Protein AF-A0A6C2CPZ3-F1 (afdb_monomer)

Radius of gyration: 16.84 Å; Cα contacts (8 Å, |Δi|>4): 171; chains: 1; bounding box: 43×29×52 Å

Structure (mmCIF, N/CA/C/O backbone):
data_AF-A0A6C2CPZ3-F1
#
_entry.id   AF-A0A6C2CPZ3-F1
#
loop_
_atom_site.group_PDB
_atom_site.id
_atom_site.type_symbol
_atom_site.label_atom_id
_atom_site.label_alt_id
_atom_site.label_comp_id
_atom_site.label_asym_id
_atom_site.label_entity_id
_atom_site.label_seq_id
_atom_site.pdbx_PDB_ins_code
_atom_site.Cartn_x
_atom_site.Cartn_y
_atom_site.Cartn_z
_atom_site.occupancy
_atom_site.B_iso_or_equiv
_atom_site.auth_seq_id
_atom_site.auth_comp_id
_atom_site.auth_asym_id
_atom_site.auth_atom_id
_atom_site.pdbx_PDB_model_num
ATOM 1 N N . MET A 1 1 ? 16.903 12.214 -34.611 1.00 39.19 1 MET A N 1
ATOM 2 C CA . MET A 1 1 ? 16.262 10.966 -34.162 1.00 39.19 1 MET A CA 1
ATOM 3 C C . MET A 1 1 ? 17.391 10.072 -33.704 1.00 39.19 1 MET A C 1
ATOM 5 O O . MET A 1 1 ? 17.907 9.323 -34.512 1.00 39.19 1 MET A O 1
ATOM 9 N N . ASP A 1 2 ? 17.801 10.234 -32.453 1.00 40.72 2 ASP A N 1
ATOM 10 C CA . ASP A 1 2 ? 18.743 9.346 -31.774 1.00 40.72 2 ASP A CA 1
ATOM 11 C C . ASP A 1 2 ? 18.066 9.008 -30.450 1.00 40.72 2 ASP A C 1
ATOM 13 O O . ASP A 1 2 ? 18.145 9.762 -29.484 1.00 40.72 2 ASP A O 1
ATOM 17 N N . HIS A 1 3 ? 17.250 7.955 -30.464 1.00 43.41 3 HIS A N 1
ATOM 18 C CA . HIS A 1 3 ? 16.806 7.342 -29.222 1.00 43.41 3 HIS A CA 1
ATOM 19 C C . HIS A 1 3 ? 17.955 6.458 -28.754 1.00 43.41 3 HIS A C 1
ATOM 21 O O . HIS A 1 3 ? 18.270 5.459 -29.400 1.00 43.41 3 HIS A O 1
ATOM 27 N N . ASP A 1 4 ? 18.603 6.879 -27.671 1.00 42.47 4 ASP A N 1
ATOM 28 C CA . ASP A 1 4 ? 19.613 6.118 -26.949 1.00 42.47 4 ASP A CA 1
ATOM 29 C C . ASP A 1 4 ? 19.085 4.713 -26.620 1.00 42.47 4 ASP A C 1
ATOM 31 O O . ASP A 1 4 ? 18.281 4.512 -25.716 1.00 42.47 4 ASP A O 1
ATOM 35 N N . ILE A 1 5 ? 19.577 3.717 -27.358 1.00 47.06 5 ILE A N 1
ATOM 36 C CA . ILE A 1 5 ? 19.415 2.275 -27.085 1.00 47.06 5 ILE A CA 1
ATOM 37 C C . ILE A 1 5 ? 20.348 1.840 -25.926 1.00 47.06 5 ILE A C 1
ATOM 39 O O . ILE A 1 5 ? 20.390 0.682 -25.514 1.00 47.06 5 ILE A O 1
ATOM 43 N N . LEU A 1 6 ? 21.097 2.779 -25.344 1.00 42.50 6 LEU A N 1
ATOM 44 C CA . LEU A 1 6 ? 22.051 2.558 -24.265 1.00 42.50 6 LEU A CA 1
ATOM 45 C C . LEU A 1 6 ? 21.431 2.870 -22.897 1.00 42.50 6 LEU A C 1
ATOM 47 O O . LEU A 1 6 ? 21.879 3.810 -22.261 1.00 42.50 6 LEU A O 1
ATOM 51 N N . THR A 1 7 ? 20.433 2.083 -22.468 1.00 51.16 7 THR A N 1
ATOM 52 C CA . THR A 1 7 ? 20.173 1.650 -21.067 1.00 51.16 7 THR A CA 1
ATOM 53 C C . THR A 1 7 ? 18.716 1.201 -20.859 1.00 51.16 7 THR A C 1
ATOM 55 O O . THR A 1 7 ? 18.047 1.720 -19.970 1.00 51.16 7 THR A O 1
ATOM 58 N N . SER A 1 8 ? 18.195 0.218 -21.607 1.00 57.56 8 SER A N 1
ATOM 59 C CA . SER A 1 8 ? 17.078 -0.551 -21.029 1.00 57.56 8 SER A CA 1
ATOM 60 C C . SER A 1 8 ? 17.681 -1.428 -19.934 1.00 57.56 8 SER A C 1
ATOM 62 O O . SER A 1 8 ? 18.527 -2.287 -20.220 1.00 57.56 8 SER A O 1
ATOM 64 N N . ASP A 1 9 ? 17.334 -1.185 -18.674 1.00 67.50 9 ASP A N 1
ATOM 65 C CA . ASP A 1 9 ? 17.802 -2.048 -17.595 1.00 67.50 9 ASP A CA 1
ATOM 66 C C . ASP A 1 9 ? 17.289 -3.474 -17.844 1.00 67.50 9 ASP A C 1
ATOM 68 O O . ASP A 1 9 ? 16.144 -3.694 -18.230 1.00 67.50 9 ASP A O 1
ATOM 72 N N . THR A 1 10 ? 18.143 -4.481 -17.645 1.00 85.81 10 THR A N 1
ATOM 73 C CA . THR A 1 10 ? 17.673 -5.868 -17.736 1.00 85.81 10 THR A CA 1
ATOM 74 C C . THR A 1 10 ? 16.611 -6.115 -16.659 1.00 85.81 10 THR A C 1
ATOM 76 O O . THR A 1 10 ? 16.712 -5.528 -15.576 1.00 85.81 10 THR A O 1
ATOM 79 N N . PRO A 1 11 ? 15.646 -7.032 -16.868 1.00 85.94 11 PRO A N 1
ATOM 80 C CA . PRO A 1 11 ? 14.636 -7.359 -15.857 1.00 85.94 11 PRO A CA 1
ATOM 81 C C . PRO A 1 11 ? 15.228 -7.640 -14.468 1.00 85.94 11 PRO A C 1
ATOM 83 O O . PRO A 1 11 ? 14.725 -7.167 -13.454 1.00 85.94 11 PRO A O 1
ATOM 86 N N . ALA A 1 12 ? 16.373 -8.329 -14.409 1.00 87.88 12 ALA A N 1
ATOM 87 C CA . ALA A 1 12 ? 17.085 -8.597 -13.160 1.00 87.88 12 ALA A CA 1
ATOM 88 C C . ALA A 1 12 ? 17.621 -7.323 -12.477 1.00 87.88 12 ALA A C 1
ATOM 90 O O . ALA A 1 12 ? 17.606 -7.218 -11.248 1.00 87.88 12 ALA A O 1
ATOM 91 N N . ARG A 1 13 ? 18.090 -6.342 -13.258 1.00 90.44 13 ARG A N 1
ATOM 92 C CA . ARG A 1 13 ? 18.571 -5.058 -12.741 1.00 90.44 13 ARG A CA 1
ATOM 93 C C . ARG A 1 13 ? 17.416 -4.169 -12.287 1.00 90.44 13 ARG A C 1
ATOM 95 O O . ARG A 1 13 ? 17.513 -3.610 -11.196 1.00 90.44 13 ARG A O 1
ATOM 102 N N . LEU A 1 14 ? 16.322 -4.105 -13.051 1.00 91.31 14 LEU A N 1
ATOM 103 C CA . LEU A 1 14 ? 15.088 -3.427 -12.634 1.00 91.31 14 LEU A CA 1
ATOM 104 C C . LEU A 1 14 ? 14.557 -4.020 -11.329 1.00 91.31 14 LEU A C 1
ATOM 106 O O . LEU A 1 14 ? 14.295 -3.284 -10.382 1.00 91.31 14 LEU A O 1
ATOM 110 N N . PHE A 1 15 ? 14.493 -5.349 -11.231 1.00 91.62 15 PHE A N 1
ATOM 111 C CA . PHE A 1 15 ? 14.056 -6.038 -10.019 1.00 91.62 15 PHE A CA 1
ATOM 112 C C . PHE A 1 15 ? 14.923 -5.674 -8.806 1.00 91.62 15 PHE A C 1
ATOM 114 O O . PHE A 1 15 ? 14.411 -5.368 -7.729 1.00 91.62 15 PHE A O 1
ATOM 121 N N . PHE A 1 16 ? 16.248 -5.642 -8.978 1.00 92.75 16 PHE A N 1
ATOM 122 C CA . PHE A 1 16 ? 17.162 -5.237 -7.912 1.00 92.75 16 PHE A CA 1
ATOM 123 C C . PHE A 1 16 ? 16.997 -3.762 -7.518 1.00 92.75 16 PHE A C 1
ATOM 125 O O . PHE A 1 16 ? 17.097 -3.433 -6.334 1.00 92.75 16 PHE A O 1
ATOM 132 N N . ARG A 1 17 ? 16.733 -2.862 -8.473 1.00 93.56 17 ARG A N 1
ATOM 133 C CA . ARG A 1 17 ? 16.437 -1.452 -8.178 1.00 93.56 17 ARG A CA 1
ATOM 134 C C . ARG A 1 17 ? 15.145 -1.322 -7.378 1.00 93.56 17 ARG A C 1
ATOM 136 O O . ARG A 1 17 ? 15.187 -0.745 -6.296 1.00 93.56 17 ARG A O 1
ATOM 143 N N . TRP A 1 18 ? 14.056 -1.940 -7.836 1.00 94.38 18 TRP A N 1
ATOM 144 C CA . TRP A 1 18 ? 12.771 -1.969 -7.128 1.00 94.38 18 TRP A CA 1
ATOM 145 C C . TRP A 1 18 ? 12.912 -2.476 -5.691 1.00 94.38 18 TRP A C 1
ATOM 147 O O . TRP A 1 18 ? 12.497 -1.800 -4.749 1.00 94.38 18 TRP A O 1
A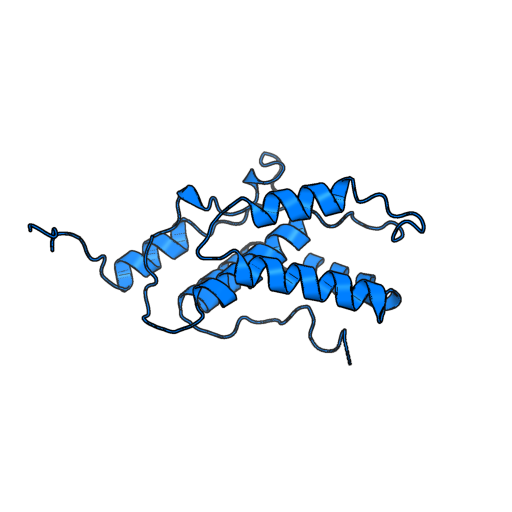TOM 157 N N . LYS A 1 19 ? 13.631 -3.587 -5.497 1.00 94.38 19 LYS A N 1
ATOM 158 C CA . LYS A 1 19 ? 13.947 -4.122 -4.164 1.00 94.38 19 LYS A CA 1
ATOM 159 C C . LYS A 1 19 ? 14.665 -3.116 -3.260 1.00 94.38 19 LYS A C 1
ATOM 161 O O . LYS A 1 19 ? 14.485 -3.130 -2.046 1.00 94.38 19 LYS A O 1
ATOM 166 N N . ASN A 1 20 ? 15.504 -2.250 -3.819 1.00 93.25 20 ASN A N 1
ATOM 167 C CA . ASN A 1 20 ? 16.245 -1.276 -3.026 1.00 93.25 20 ASN A CA 1
ATOM 168 C C . ASN A 1 20 ? 15.459 -0.012 -2.702 1.00 93.25 20 ASN A C 1
ATOM 170 O O . ASN A 1 20 ? 15.711 0.564 -1.647 1.00 93.25 20 ASN A O 1
ATOM 174 N N . VAL A 1 21 ? 14.545 0.413 -3.570 1.00 92.31 21 VAL A N 1
ATOM 175 C CA . VAL A 1 21 ? 13.800 1.670 -3.391 1.00 92.31 21 VAL A CA 1
ATOM 176 C C . VAL A 1 21 ? 12.525 1.468 -2.571 1.00 92.31 21 VAL A C 1
ATOM 178 O O . VAL A 1 21 ? 12.123 2.365 -1.836 1.00 92.31 21 VAL A O 1
ATOM 181 N N . LEU A 1 22 ? 11.940 0.264 -2.593 1.00 93.69 22 LEU A N 1
ATOM 182 C CA . LEU A 1 22 ? 10.741 -0.098 -1.826 1.00 93.69 22 LEU A CA 1
ATOM 183 C C . LEU A 1 22 ? 11.047 -0.367 -0.346 1.00 93.69 22 LEU A C 1
ATOM 185 O O . LEU A 1 22 ? 10.850 -1.470 0.161 1.00 93.69 22 LEU A O 1
ATOM 189 N N . ARG A 1 23 ? 11.552 0.640 0.371 1.00 92.06 23 ARG A N 1
ATOM 190 C CA . ARG A 1 23 ? 11.904 0.540 1.796 1.00 92.06 23 ARG A CA 1
ATOM 191 C C . ARG A 1 23 ? 10.862 1.219 2.679 1.00 92.06 23 ARG A C 1
ATOM 193 O O . ARG A 1 23 ? 10.768 2.441 2.703 1.00 92.06 23 ARG A O 1
ATOM 200 N N . PHE A 1 24 ? 10.143 0.419 3.461 1.00 92.88 24 PHE A N 1
ATOM 201 C CA . PHE A 1 24 ? 9.193 0.891 4.469 1.00 92.88 24 PHE A CA 1
ATOM 202 C C . PHE A 1 24 ? 9.883 1.017 5.830 1.00 92.88 24 PHE A C 1
ATOM 204 O O . PHE A 1 24 ? 10.602 0.118 6.263 1.00 92.88 24 PHE A O 1
ATOM 211 N N . ARG A 1 25 ? 9.678 2.149 6.503 1.00 92.31 25 ARG A N 1
ATOM 212 C CA . ARG A 1 25 ? 10.318 2.503 7.781 1.00 92.31 25 ARG A CA 1
ATOM 213 C C . ARG A 1 25 ? 9.289 2.901 8.835 1.00 92.31 25 ARG A C 1
ATOM 215 O O . ARG A 1 25 ? 9.560 3.737 9.696 1.00 92.31 25 ARG A O 1
ATOM 222 N N . ILE A 1 26 ? 8.096 2.316 8.753 1.00 89.19 26 ILE A N 1
ATOM 223 C CA . ILE A 1 26 ? 6.977 2.692 9.612 1.00 89.19 26 ILE A CA 1
ATOM 224 C C . ILE A 1 26 ? 7.313 2.339 11.064 1.00 89.19 26 ILE A C 1
ATOM 226 O O . ILE A 1 26 ? 7.696 1.203 11.352 1.00 89.19 26 ILE A O 1
ATOM 230 N N . GLY A 1 27 ? 7.188 3.320 11.962 1.00 85.19 27 GLY A N 1
ATOM 231 C CA . GLY A 1 27 ? 7.447 3.175 13.398 1.00 85.19 27 GLY A CA 1
ATOM 232 C C . GLY A 1 27 ? 8.922 3.239 13.821 1.00 85.19 27 GLY A C 1
ATOM 233 O O . GLY A 1 27 ? 9.221 2.960 14.980 1.00 85.19 27 GLY A O 1
ATOM 234 N N . ILE A 1 28 ? 9.850 3.598 12.925 1.00 85.81 28 ILE A N 1
ATOM 235 C CA . ILE A 1 28 ? 11.274 3.769 13.265 1.00 85.81 28 ILE A CA 1
ATOM 236 C C . ILE A 1 28 ? 11.501 5.139 13.926 1.00 85.81 28 ILE A C 1
ATOM 238 O O . ILE A 1 28 ? 11.088 6.160 13.385 1.00 85.81 28 ILE A O 1
ATOM 242 N N . ALA A 1 29 ? 12.191 5.162 15.074 1.00 79.56 29 ALA A N 1
ATOM 243 C CA . ALA A 1 29 ? 12.327 6.332 15.956 1.00 79.56 29 ALA A CA 1
ATOM 244 C C . ALA A 1 29 ? 12.902 7.602 15.289 1.00 79.56 29 ALA A C 1
ATOM 246 O O . ALA A 1 29 ? 12.520 8.706 15.667 1.00 79.56 29 ALA A O 1
ATOM 247 N N . ASP A 1 30 ? 13.753 7.448 14.270 1.00 82.56 30 ASP A N 1
ATOM 248 C CA . ASP A 1 30 ? 14.439 8.558 13.587 1.00 82.56 30 ASP A CA 1
ATOM 249 C C . ASP A 1 30 ? 13.794 8.948 12.244 1.00 82.56 30 ASP A C 1
ATOM 251 O O . ASP A 1 30 ? 14.374 9.687 11.448 1.00 82.56 30 ASP A O 1
ATOM 255 N N . CYS A 1 31 ? 12.602 8.424 11.948 1.00 80.62 31 CYS A N 1
ATOM 256 C CA . CYS A 1 31 ? 11.917 8.631 10.680 1.00 80.62 31 CYS A CA 1
ATOM 257 C C . CYS A 1 31 ? 10.476 9.084 10.935 1.00 80.62 31 CYS A C 1
ATOM 259 O O . CYS A 1 31 ? 9.693 8.365 11.549 1.00 80.62 31 CYS A O 1
ATOM 261 N N . SER A 1 32 ? 10.100 10.281 10.482 1.00 80.25 32 SER A N 1
ATOM 262 C CA . SER A 1 32 ? 8.782 10.870 10.753 1.00 80.25 32 SER A CA 1
ATOM 263 C C . SER A 1 32 ? 8.016 11.210 9.476 1.00 80.25 32 SER A C 1
ATOM 265 O O . SER A 1 32 ? 8.598 11.481 8.424 1.00 80.25 32 SER A O 1
ATOM 267 N N . GLY A 1 33 ? 6.684 11.180 9.574 1.00 77.12 33 GLY A N 1
ATOM 268 C CA . GLY A 1 33 ? 5.792 11.518 8.467 1.00 77.12 33 GLY A CA 1
ATOM 269 C C . GLY A 1 33 ? 6.056 10.676 7.217 1.00 77.12 33 GLY A C 1
ATOM 270 O O . GLY A 1 33 ? 6.396 9.496 7.306 1.00 77.12 33 GLY A O 1
ATOM 271 N N . LEU A 1 34 ? 5.920 11.300 6.044 1.00 78.94 34 LEU A N 1
ATOM 272 C CA . LEU A 1 34 ? 6.042 10.632 4.743 1.00 78.94 34 LEU A CA 1
ATOM 273 C C . LEU A 1 34 ? 7.411 9.986 4.492 1.00 78.94 34 LEU A C 1
ATOM 275 O O . LEU A 1 34 ? 7.483 9.054 3.701 1.00 78.94 34 LEU A O 1
ATOM 279 N N . ALA A 1 35 ? 8.471 10.403 5.193 1.00 83.06 35 ALA A N 1
ATOM 280 C CA . ALA A 1 35 ? 9.797 9.793 5.058 1.00 83.06 35 ALA A CA 1
ATOM 281 C C . ALA A 1 35 ? 9.827 8.309 5.482 1.00 83.06 35 ALA A C 1
ATOM 283 O O . ALA A 1 35 ? 10.771 7.588 5.150 1.00 83.06 35 ALA A O 1
ATOM 284 N N . GLN A 1 36 ? 8.800 7.849 6.212 1.00 87.50 36 GLN A N 1
ATOM 285 C CA . GLN A 1 36 ? 8.619 6.443 6.578 1.00 87.50 36 GLN A CA 1
ATOM 286 C C . GLN A 1 36 ? 8.142 5.564 5.406 1.00 87.50 36 GLN A C 1
ATOM 288 O O . GLN A 1 36 ? 8.154 4.335 5.526 1.00 87.50 36 GLN A O 1
ATOM 293 N N . LEU A 1 37 ? 7.721 6.166 4.290 1.00 87.94 37 LEU A N 1
ATOM 294 C CA . LEU A 1 37 ? 7.317 5.479 3.064 1.00 87.94 37 LEU A CA 1
ATOM 295 C C . LEU A 1 37 ? 8.454 5.500 2.024 1.00 87.94 37 LEU A C 1
ATOM 297 O O . LEU A 1 37 ? 9.332 6.363 2.091 1.00 87.94 37 LEU A O 1
ATOM 301 N N . PRO A 1 38 ? 8.442 4.577 1.044 1.00 88.31 38 PRO A N 1
ATOM 302 C CA . PRO A 1 38 ? 9.319 4.653 -0.119 1.00 88.31 38 PRO A CA 1
ATOM 303 C C . PRO A 1 38 ? 9.175 5.994 -0.850 1.00 88.31 38 PRO A C 1
ATOM 305 O O . PRO A 1 38 ? 8.056 6.459 -1.076 1.00 88.31 38 PRO A O 1
ATOM 308 N N . ASN A 1 39 ? 10.300 6.596 -1.235 1.00 84.25 39 ASN A N 1
ATOM 309 C CA . ASN A 1 39 ? 10.305 7.837 -1.999 1.00 84.25 39 ASN A CA 1
ATOM 310 C C . ASN A 1 39 ? 10.023 7.541 -3.476 1.00 84.25 39 ASN A C 1
ATOM 312 O O . ASN A 1 39 ? 10.762 6.787 -4.107 1.00 84.25 39 ASN A O 1
ATOM 316 N N . ALA A 1 40 ? 8.966 8.143 -4.016 1.00 81.88 40 ALA A N 1
ATOM 317 C CA . ALA A 1 40 ? 8.562 7.919 -5.397 1.00 81.88 40 ALA A CA 1
ATOM 318 C C . ALA A 1 40 ? 9.565 8.488 -6.412 1.00 81.88 40 ALA A C 1
ATOM 320 O O . ALA A 1 40 ? 9.693 7.939 -7.499 1.00 81.88 40 ALA A O 1
ATOM 321 N N . GLU A 1 41 ? 10.328 9.525 -6.049 1.00 83.00 41 GLU A N 1
ATOM 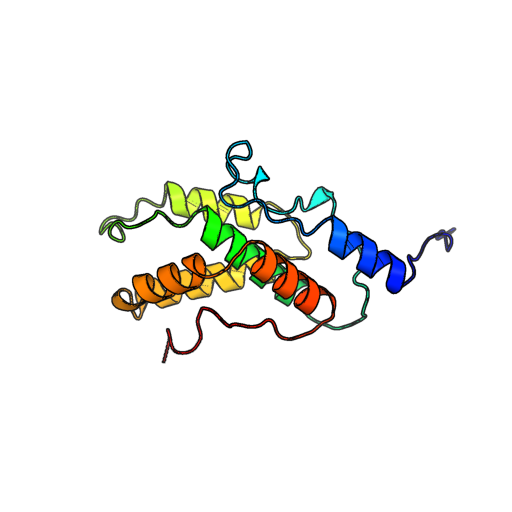322 C CA . GLU A 1 41 ? 11.374 10.086 -6.920 1.00 83.00 41 GLU A CA 1
ATOM 323 C C . GLU A 1 41 ? 12.517 9.095 -7.191 1.00 83.00 41 GLU A C 1
ATOM 325 O O . GLU A 1 41 ? 13.228 9.226 -8.183 1.00 83.00 41 GLU A O 1
ATOM 330 N N . ASP A 1 42 ? 12.690 8.091 -6.325 1.00 86.50 42 ASP A N 1
ATOM 331 C CA . ASP A 1 42 ? 13.711 7.056 -6.484 1.00 86.50 42 ASP A CA 1
ATOM 332 C C . ASP A 1 42 ? 13.219 5.870 -7.337 1.00 86.50 42 ASP A C 1
ATOM 334 O O . ASP A 1 42 ? 13.995 4.956 -7.639 1.00 86.50 42 ASP A O 1
ATOM 338 N N . PHE A 1 43 ? 11.935 5.835 -7.713 1.00 89.00 43 PHE A N 1
ATOM 339 C CA . PHE A 1 43 ? 11.357 4.703 -8.431 1.00 89.00 43 PHE A CA 1
ATOM 340 C C . PHE A 1 43 ? 11.895 4.601 -9.864 1.00 89.00 43 PHE A C 1
ATOM 342 O O . PHE A 1 43 ? 12.042 5.609 -10.552 1.00 89.00 43 PHE A O 1
ATOM 349 N N . PRO A 1 44 ? 12.203 3.384 -10.347 1.00 88.44 44 PRO A N 1
ATOM 350 C CA . PRO A 1 44 ? 12.452 3.164 -11.765 1.00 88.44 44 PRO A CA 1
ATOM 351 C C . PRO A 1 44 ? 11.234 3.535 -12.622 1.00 88.44 44 PRO A C 1
ATOM 353 O O . PRO A 1 44 ? 10.098 3.269 -12.235 1.00 88.44 44 PRO A O 1
ATOM 356 N N . ASP A 1 45 ? 11.487 4.043 -13.828 1.00 85.00 45 ASP A N 1
ATOM 357 C CA . ASP A 1 45 ? 10.441 4.365 -14.811 1.00 85.00 45 ASP A CA 1
ATOM 358 C C . ASP A 1 45 ? 9.798 3.119 -15.450 1.00 85.00 45 ASP A C 1
ATOM 360 O O . ASP A 1 45 ? 8.777 3.214 -16.128 1.00 85.00 45 ASP A O 1
ATOM 364 N N . GLU A 1 46 ? 10.394 1.942 -15.240 1.00 87.44 46 GLU A N 1
ATOM 365 C CA . GLU A 1 46 ? 9.999 0.679 -15.861 1.00 87.44 46 GLU A CA 1
ATOM 366 C C . GLU A 1 46 ? 9.826 -0.435 -14.821 1.00 87.44 46 GLU A C 1
ATOM 368 O O . GLU A 1 46 ? 10.528 -0.501 -13.801 1.00 87.44 46 GLU A O 1
ATOM 373 N N . PHE A 1 47 ? 8.916 -1.366 -15.112 1.00 89.00 47 PHE A N 1
ATOM 374 C CA . PHE A 1 47 ? 8.733 -2.583 -14.328 1.00 89.00 47 PHE A CA 1
ATOM 375 C C . PHE A 1 47 ? 9.551 -3.750 -14.903 1.00 89.00 47 PHE A C 1
ATOM 377 O O . PHE A 1 47 ? 9.790 -3.805 -16.107 1.00 89.00 47 PHE A O 1
ATOM 384 N N . PRO A 1 48 ? 9.987 -4.715 -14.068 1.00 87.31 48 PRO A N 1
ATOM 385 C CA . PRO A 1 48 ? 10.751 -5.878 -14.527 1.00 87.31 48 PRO A CA 1
ATOM 386 C C . PRO A 1 48 ? 9.967 -6.816 -15.452 1.00 87.31 48 PRO A C 1
ATOM 388 O O . PRO A 1 48 ? 10.579 -7.626 -16.147 1.00 87.31 48 PRO A O 1
ATOM 391 N N . VAL A 1 49 ? 8.636 -6.748 -15.410 1.00 86.44 49 VAL A N 1
ATOM 392 C CA . VAL A 1 49 ? 7.728 -7.547 -16.234 1.00 86.44 49 VAL A CA 1
ATOM 393 C C . VAL A 1 49 ? 6.781 -6.622 -16.994 1.00 86.44 49 VAL A C 1
ATOM 395 O O . VAL A 1 49 ? 6.397 -5.567 -16.492 1.00 86.44 49 VAL A O 1
ATOM 398 N N . ASP A 1 50 ? 6.427 -7.019 -18.214 1.00 80.94 50 ASP A N 1
ATOM 399 C CA . ASP A 1 50 ? 5.503 -6.286 -19.084 1.00 80.94 50 ASP A CA 1
ATOM 400 C C . ASP A 1 50 ? 4.078 -6.816 -18.880 1.00 80.94 50 ASP A C 1
ATOM 402 O O . ASP A 1 50 ? 3.527 -7.545 -19.705 1.00 80.94 50 ASP A O 1
ATOM 406 N N . GLU A 1 51 ? 3.512 -6.524 -17.707 1.00 81.00 51 GLU A N 1
ATOM 407 C CA . GLU A 1 51 ? 2.135 -6.879 -17.365 1.00 81.00 51 GLU A CA 1
ATOM 408 C C . GLU A 1 51 ? 1.287 -5.633 -17.110 1.00 81.00 51 GLU A C 1
ATOM 410 O O . GLU A 1 51 ? 1.691 -4.660 -16.466 1.00 81.00 51 GLU A O 1
ATOM 415 N N . PHE A 1 52 ? 0.053 -5.670 -17.608 1.00 77.94 52 PHE A N 1
ATOM 416 C CA . PHE A 1 52 ? -0.892 -4.588 -17.393 1.00 77.94 52 PHE A CA 1
ATOM 417 C C . PHE A 1 52 ? -1.346 -4.550 -15.929 1.00 77.94 52 PHE A C 1
ATOM 419 O O . PHE A 1 52 ? -1.769 -5.558 -15.371 1.00 77.94 52 PHE A O 1
ATOM 426 N N . GLY A 1 53 ? -1.331 -3.360 -15.323 1.00 82.25 53 GLY A N 1
ATOM 427 C CA . GLY A 1 53 ? -1.861 -3.147 -13.973 1.00 82.25 53 GLY A CA 1
ATOM 428 C C . GLY A 1 53 ? -0.842 -3.262 -12.837 1.00 82.25 53 GLY A C 1
ATOM 429 O O . GLY A 1 53 ? -1.221 -3.042 -11.690 1.00 82.25 53 GLY A O 1
ATOM 430 N N . ILE A 1 54 ? 0.445 -3.496 -13.118 1.00 89.00 54 ILE A N 1
ATOM 431 C CA . ILE A 1 54 ? 1.506 -3.517 -12.090 1.00 89.00 54 ILE A CA 1
ATOM 432 C C . ILE A 1 54 ? 1.526 -2.222 -11.269 1.00 89.00 54 ILE A C 1
ATOM 434 O O . ILE A 1 54 ? 1.527 -2.261 -10.041 1.00 89.00 54 ILE A O 1
ATOM 438 N N . GLY A 1 55 ? 1.474 -1.063 -11.935 1.00 86.00 55 GLY A N 1
ATOM 439 C CA . GLY A 1 55 ? 1.431 0.236 -11.255 1.00 86.00 55 GLY A CA 1
ATOM 440 C C . GLY A 1 55 ? 0.207 0.392 -10.347 1.00 86.00 55 GLY A C 1
ATOM 441 O O . GLY A 1 55 ? 0.298 0.994 -9.278 1.00 86.00 55 GLY A O 1
ATOM 442 N N . HIS A 1 56 ? -0.923 -0.221 -10.714 1.00 86.38 56 HIS A N 1
ATOM 443 C CA . HIS A 1 56 ? -2.105 -0.263 -9.859 1.00 86.38 56 HIS A CA 1
ATOM 444 C C . HIS A 1 56 ? -1.864 -1.136 -8.623 1.00 86.38 56 HIS A C 1
ATOM 446 O O . HIS A 1 56 ? -2.069 -0.655 -7.514 1.00 86.38 56 HIS A O 1
ATOM 452 N N . LEU A 1 57 ? -1.365 -2.365 -8.793 1.00 89.56 57 LEU A N 1
ATOM 453 C CA . LEU A 1 57 ? -1.049 -3.266 -7.677 1.00 89.56 57 LEU A CA 1
ATOM 454 C C . LEU A 1 57 ? -0.046 -2.624 -6.711 1.00 89.56 57 LEU A C 1
ATOM 456 O O . LEU A 1 57 ? -0.284 -2.558 -5.507 1.00 89.56 57 LEU A O 1
ATOM 460 N N . LEU A 1 58 ? 1.047 -2.063 -7.234 1.00 91.00 58 LEU A N 1
ATOM 461 C CA . LEU A 1 58 ? 2.038 -1.378 -6.411 1.00 91.00 58 LEU A CA 1
ATOM 462 C C . LEU A 1 58 ? 1.425 -0.159 -5.711 1.00 91.00 58 LEU A C 1
ATOM 464 O O . LEU A 1 58 ? 1.671 0.073 -4.526 1.00 91.00 58 LEU A O 1
ATOM 468 N N . GLY A 1 59 ? 0.589 0.595 -6.426 1.00 87.62 59 GLY A N 1
ATOM 469 C CA . GLY A 1 59 ? -0.176 1.701 -5.868 1.00 87.62 59 GLY A CA 1
ATOM 470 C C . GLY A 1 59 ? -1.049 1.280 -4.689 1.00 87.62 59 GLY A C 1
ATOM 471 O O . GLY A 1 59 ? -1.086 1.998 -3.690 1.00 87.62 59 GLY A O 1
ATOM 472 N N . GLU A 1 60 ? -1.683 0.108 -4.744 1.00 89.56 60 GLU A N 1
ATOM 473 C CA . GLU A 1 60 ? -2.457 -0.412 -3.616 1.00 89.56 60 GLU A CA 1
ATOM 474 C C . GLU A 1 60 ? -1.571 -0.681 -2.394 1.00 89.56 60 GLU A C 1
ATOM 476 O O . GLU A 1 60 ? -1.915 -0.250 -1.295 1.00 89.56 60 GLU A O 1
ATOM 481 N N . VAL A 1 61 ? -0.391 -1.299 -2.549 1.00 91.81 61 VAL A N 1
ATOM 482 C CA . VAL A 1 61 ? 0.529 -1.499 -1.406 1.00 91.81 61 VAL A CA 1
ATOM 483 C C . VAL A 1 61 ? 0.960 -0.172 -0.801 1.00 91.81 61 VAL A C 1
ATOM 485 O O . VAL A 1 61 ? 0.973 -0.019 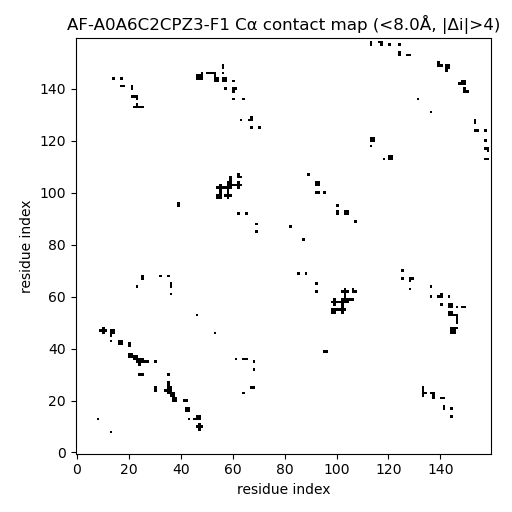0.421 1.00 91.81 61 VAL A O 1
ATOM 488 N N . LEU A 1 62 ? 1.301 0.806 -1.641 1.00 88.81 62 LEU A N 1
ATOM 489 C CA . LEU A 1 62 ? 1.698 2.132 -1.175 1.00 88.81 62 LEU A CA 1
ATOM 490 C C . LEU A 1 62 ? 0.536 2.839 -0.464 1.00 88.81 62 LEU A C 1
ATOM 492 O O . LEU A 1 62 ? 0.749 3.474 0.569 1.00 88.81 62 LEU A O 1
ATOM 496 N N . GLY A 1 63 ? -0.693 2.664 -0.954 1.00 84.94 63 GLY A N 1
ATOM 497 C CA . GLY A 1 63 ? -1.913 3.119 -0.291 1.00 84.94 63 GLY A CA 1
ATOM 498 C C . GLY A 1 63 ? -2.113 2.457 1.074 1.00 84.94 63 GLY A C 1
ATOM 499 O O . GLY A 1 63 ? -2.402 3.148 2.049 1.00 84.94 63 GLY A O 1
ATOM 500 N N . LEU A 1 64 ? -1.891 1.143 1.182 1.00 88.75 64 LEU A N 1
ATOM 501 C CA . LEU A 1 64 ? -1.959 0.399 2.443 1.00 88.75 64 LEU A CA 1
ATOM 502 C C . LEU A 1 64 ? -0.888 0.842 3.439 1.00 88.75 64 LEU A C 1
ATOM 504 O O . LEU A 1 64 ? -1.190 1.029 4.615 1.00 88.75 64 LEU A O 1
ATOM 508 N N . ALA A 1 65 ? 0.349 1.042 2.988 1.00 89.12 65 ALA A N 1
ATOM 509 C CA . ALA A 1 65 ? 1.443 1.524 3.823 1.00 89.12 65 ALA A CA 1
ATOM 510 C C . ALA A 1 65 ? 1.179 2.949 4.325 1.00 89.12 65 ALA A C 1
ATOM 512 O O . ALA A 1 65 ? 1.384 3.245 5.502 1.00 89.12 65 ALA A O 1
ATOM 513 N N . ALA A 1 66 ? 0.657 3.821 3.463 1.00 81.56 66 ALA A N 1
ATOM 514 C CA . ALA A 1 66 ? 0.257 5.163 3.856 1.00 81.56 66 ALA A CA 1
ATOM 515 C C . ALA A 1 66 ? -0.919 5.141 4.834 1.00 81.56 66 ALA A C 1
ATOM 517 O O . ALA A 1 66 ? -0.872 5.810 5.861 1.00 81.56 66 ALA A O 1
ATOM 518 N N . LEU A 1 67 ? -1.947 4.332 4.578 1.00 82.06 67 LEU A N 1
ATOM 519 C CA . LEU A 1 67 ? -3.033 4.114 5.530 1.00 82.06 67 LEU A CA 1
ATOM 520 C C . LEU A 1 67 ? -2.486 3.563 6.853 1.00 82.06 67 LEU A C 1
ATOM 522 O O . LEU A 1 67 ? -2.940 3.950 7.930 1.00 82.06 67 LEU A O 1
ATOM 526 N N . LYS A 1 68 ? -1.456 2.709 6.791 1.00 87.12 68 LYS A N 1
ATOM 527 C CA . LYS A 1 68 ? -0.802 2.193 7.985 1.00 87.12 68 LYS A CA 1
ATOM 528 C C . LYS A 1 68 ? -0.103 3.315 8.772 1.00 87.12 68 LYS A C 1
ATOM 530 O O . LYS A 1 68 ? -0.136 3.325 9.999 1.00 87.12 68 LYS A O 1
ATOM 535 N N . LEU A 1 69 ? 0.536 4.246 8.085 1.00 81.56 69 LEU A N 1
ATOM 536 C CA . LEU A 1 69 ? 1.260 5.351 8.699 1.00 81.56 69 LEU A CA 1
ATOM 537 C C . LEU A 1 69 ? 0.326 6.424 9.284 1.00 81.56 69 LEU A C 1
ATOM 539 O O . LEU A 1 69 ? 0.592 6.942 10.364 1.00 81.56 69 LEU A O 1
ATOM 543 N N . PHE A 1 70 ? -0.752 6.757 8.572 1.00 73.69 70 PHE A N 1
ATOM 544 C CA . PHE A 1 70 ? -1.599 7.915 8.872 1.00 73.69 70 PHE A CA 1
ATOM 545 C C . PHE A 1 70 ? -2.918 7.584 9.566 1.00 73.69 70 PHE A C 1
ATOM 547 O O . PHE A 1 70 ? -3.636 8.514 9.942 1.00 73.69 70 PHE A O 1
ATOM 554 N N . ARG A 1 71 ? -3.269 6.302 9.763 1.00 68.44 71 ARG A N 1
ATOM 555 C CA . ARG A 1 71 ? -4.461 5.975 10.558 1.00 68.44 71 ARG A CA 1
ATOM 556 C C . ARG A 1 71 ? -4.309 6.600 11.944 1.00 68.44 71 ARG A C 1
ATOM 558 O O . ARG A 1 71 ? -3.324 6.365 12.641 1.00 68.44 71 ARG A O 1
ATOM 565 N N . VAL A 1 72 ? -5.290 7.398 12.352 1.00 54.66 72 VAL A N 1
ATOM 566 C CA . VAL A 1 72 ? -5.377 7.855 13.737 1.00 54.66 72 VAL A CA 1
ATOM 567 C C . VAL A 1 72 ? -5.628 6.606 14.575 1.00 54.66 72 VAL A C 1
ATOM 569 O O . VAL A 1 72 ? -6.688 5.985 14.470 1.00 54.66 72 VAL A O 1
ATOM 572 N N . SER A 1 73 ? -4.626 6.189 15.351 1.00 42.09 73 SER A N 1
ATOM 573 C CA . SER A 1 73 ? -4.757 5.112 16.328 1.00 42.09 73 SER A CA 1
ATOM 574 C C . SER A 1 73 ? -5.912 5.440 17.265 1.00 42.09 73 SER A C 1
ATOM 576 O O . SER A 1 73 ? -5.783 6.305 18.123 1.00 42.09 73 SER A O 1
ATOM 578 N N . GLY A 1 74 ? -7.043 4.766 17.056 1.00 42.19 74 GLY A N 1
ATOM 579 C CA . GLY A 1 74 ? -8.196 4.754 17.945 1.00 42.19 74 GLY A CA 1
ATOM 580 C C . GLY A 1 74 ? -8.699 6.128 18.369 1.00 42.19 74 GLY A C 1
ATOM 581 O O . GLY A 1 74 ? -8.368 6.591 19.444 1.00 42.19 74 GLY A O 1
ATOM 582 N N . THR A 1 75 ? -9.590 6.737 17.602 1.00 36.94 75 THR A N 1
ATOM 583 C CA . THR A 1 75 ? -10.718 7.490 18.168 1.00 36.94 75 THR A CA 1
ATOM 584 C C . THR A 1 75 ? -11.746 7.700 17.067 1.00 36.94 75 THR A C 1
ATOM 586 O O . THR A 1 75 ? -11.400 7.885 15.906 1.00 36.94 75 THR A O 1
ATOM 589 N N . SER A 1 76 ? -13.006 7.531 17.453 1.00 41.28 76 SER A N 1
ATOM 590 C CA . SER A 1 76 ? -14.251 7.789 16.735 1.00 41.28 76 SER A CA 1
ATOM 591 C C . SER A 1 76 ? -14.111 8.556 15.416 1.00 41.28 76 SER A C 1
ATOM 593 O O . SER A 1 76 ? -13.586 9.667 15.407 1.00 41.28 76 SER A O 1
ATOM 595 N N . PHE A 1 77 ? -14.678 8.013 14.331 1.00 40.41 77 PHE A N 1
ATOM 596 C CA . PHE A 1 77 ? -15.021 8.824 13.158 1.00 40.41 77 PHE A CA 1
ATOM 597 C C . PHE A 1 77 ? -15.780 10.059 13.672 1.00 40.41 77 PHE A C 1
ATOM 599 O O . PHE A 1 77 ? -16.803 9.882 14.345 1.00 40.41 77 PHE A O 1
ATOM 606 N N . PRO A 1 78 ? -15.268 11.285 13.480 1.00 41.84 78 PRO A N 1
ATOM 607 C CA . PRO A 1 78 ? -15.909 12.447 14.057 1.00 41.84 78 PRO A CA 1
ATOM 608 C C . PRO A 1 78 ? -17.269 12.602 13.374 1.00 41.84 78 PRO A C 1
ATOM 610 O O . PRO A 1 78 ? -17.375 12.590 12.149 1.00 41.84 78 PRO A O 1
ATOM 613 N N . GLY A 1 79 ? -18.327 12.704 14.183 1.00 39.56 79 GLY A N 1
ATOM 614 C CA . GLY A 1 79 ? -19.697 12.936 13.708 1.00 39.56 79 GLY A CA 1
ATOM 615 C C . GLY A 1 79 ? -19.862 14.266 12.962 1.00 39.56 79 GLY A C 1
ATOM 616 O O . GLY A 1 79 ? -20.893 14.500 12.341 1.00 39.56 79 GLY A O 1
ATOM 617 N N . GLU A 1 80 ? -18.828 15.105 12.973 1.00 42.53 80 GLU A N 1
ATOM 618 C CA . GLU A 1 80 ? -18.682 16.290 12.143 1.00 42.53 80 GLU A CA 1
ATOM 619 C C . GLU A 1 80 ? -17.429 16.122 11.286 1.00 42.53 80 GLU A C 1
ATOM 621 O O . GLU A 1 80 ? -16.363 15.764 11.779 1.00 42.53 80 GLU A O 1
ATOM 626 N N . TRP A 1 81 ? -17.574 16.338 9.982 1.00 43.09 81 TRP A N 1
ATOM 627 C CA . TRP A 1 81 ? -16.574 16.094 8.948 1.00 43.09 81 TRP A CA 1
ATOM 628 C C . TRP A 1 81 ? -15.334 17.001 9.066 1.00 43.09 81 TRP A C 1
ATOM 630 O O . TRP A 1 81 ? -15.071 17.824 8.189 1.00 43.09 81 TRP A O 1
ATOM 640 N N . SER A 1 82 ? -14.524 16.866 10.116 1.00 39.50 82 SER A N 1
ATOM 641 C CA . SER A 1 82 ? -13.195 17.470 10.137 1.00 39.50 82 SER A CA 1
ATOM 642 C C . SER A 1 82 ? -12.260 16.593 9.303 1.00 39.50 82 SER A C 1
ATOM 644 O O . SER A 1 82 ? -11.581 15.701 9.812 1.00 39.50 82 SER A O 1
ATOM 646 N N . PHE A 1 83 ? -12.218 16.861 7.999 1.00 47.09 83 PHE A N 1
ATOM 647 C CA . PHE A 1 83 ? -11.242 16.331 7.039 1.00 47.09 83 PHE A CA 1
ATOM 648 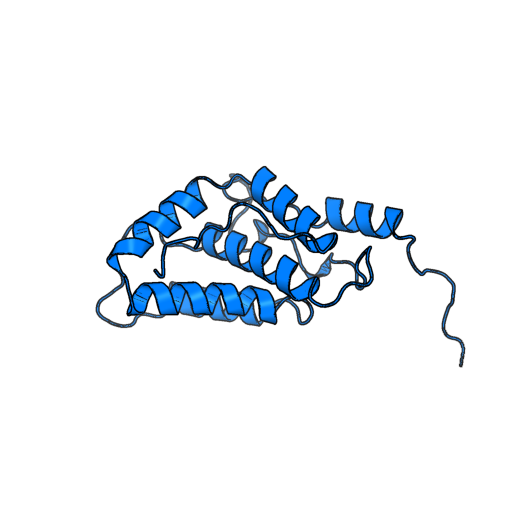C C . PHE A 1 83 ? -9.785 16.722 7.369 1.00 47.09 83 PHE A C 1
ATOM 650 O O . PHE A 1 83 ? -8.914 16.574 6.523 1.00 47.09 83 PHE A O 1
ATOM 657 N N . ASP A 1 84 ? -9.469 17.234 8.556 1.00 47.12 84 ASP A N 1
ATOM 658 C CA . ASP A 1 84 ? -8.205 17.941 8.767 1.00 47.12 84 ASP A CA 1
ATOM 659 C C . ASP A 1 84 ? -6.972 17.005 8.721 1.00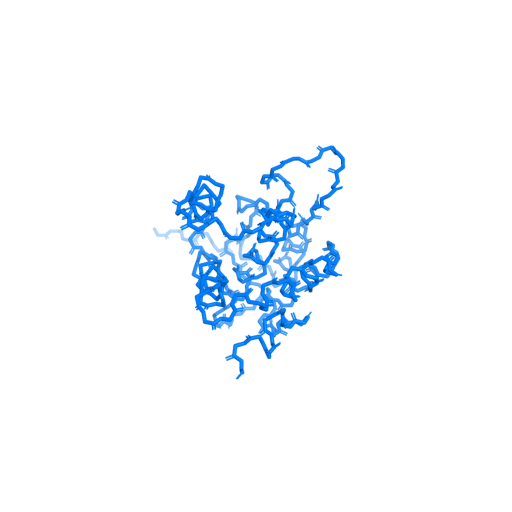 47.12 84 ASP A C 1
ATOM 661 O O . ASP A 1 84 ? -6.016 17.337 8.031 1.00 47.12 84 ASP A O 1
ATOM 665 N N . PRO A 1 85 ? -6.993 15.772 9.277 1.00 47.16 85 PRO A N 1
ATOM 666 C CA . PRO A 1 85 ? -5.885 14.819 9.096 1.00 47.16 85 PRO A CA 1
ATOM 667 C C . PRO A 1 85 ? -6.070 13.901 7.876 1.00 47.16 85 PRO A C 1
ATOM 669 O O . PRO A 1 85 ? -5.127 13.638 7.133 1.00 47.16 85 PRO A O 1
ATOM 672 N N . VAL A 1 86 ? -7.299 13.421 7.645 1.00 48.31 86 VAL A N 1
ATOM 673 C CA . VAL A 1 86 ? -7.629 12.491 6.547 1.00 48.31 86 VAL A CA 1
ATOM 674 C C . VAL A 1 86 ? -7.590 13.207 5.194 1.00 48.31 86 VAL A C 1
ATOM 676 O O . VAL A 1 86 ? -7.099 12.656 4.225 1.00 48.31 86 VAL A O 1
ATOM 679 N N . GLY A 1 87 ? -8.043 14.453 5.104 1.00 49.34 87 GLY A N 1
ATOM 680 C CA . GLY A 1 87 ? -7.977 15.272 3.890 1.00 49.34 87 GLY A CA 1
ATOM 681 C C . GLY A 1 87 ? -6.557 15.716 3.546 1.00 49.34 87 GLY A C 1
ATOM 682 O O . GLY A 1 87 ? -6.185 15.665 2.376 1.00 49.34 87 GLY A O 1
ATOM 683 N N . GLN A 1 88 ? -5.730 16.055 4.542 1.00 51.34 88 GLN A N 1
ATOM 684 C CA . GLN A 1 88 ? -4.291 16.271 4.329 1.00 51.34 88 GLN A CA 1
ATOM 685 C C . GLN A 1 88 ? -3.596 14.982 3.857 1.00 51.34 88 GLN A C 1
ATOM 687 O O . GLN A 1 88 ? -2.747 15.028 2.969 1.00 51.34 88 GLN A O 1
ATOM 692 N N . TRP A 1 89 ? -4.012 13.824 4.380 1.00 58.09 89 TRP A N 1
ATOM 693 C CA . TRP A 1 89 ? -3.560 12.503 3.934 1.00 58.09 89 TRP A CA 1
ATOM 694 C C . TRP A 1 89 ? -3.967 12.182 2.487 1.00 58.09 89 TRP A C 1
ATOM 696 O O . TRP A 1 89 ? -3.120 11.783 1.689 1.00 58.09 89 TRP A O 1
ATOM 706 N N . LEU A 1 90 ? -5.230 12.415 2.119 1.00 52.38 90 LEU A N 1
ATOM 707 C CA . LEU A 1 90 ? -5.738 12.256 0.751 1.00 52.38 90 LEU A CA 1
ATOM 708 C C . LEU A 1 90 ? -5.017 13.171 -0.240 1.00 52.38 90 LEU A C 1
ATOM 710 O O . LEU A 1 90 ? -4.662 12.741 -1.335 1.00 52.38 90 LEU A O 1
ATOM 714 N N . HIS A 1 91 ? -4.763 14.416 0.163 1.00 52.44 91 HIS A N 1
ATOM 715 C CA . HIS A 1 91 ? -4.022 15.385 -0.635 1.00 52.44 91 HIS A CA 1
ATOM 716 C C . HIS A 1 91 ? -2.559 14.964 -0.820 1.00 52.44 91 HIS A C 1
ATOM 718 O O . HIS A 1 91 ? -2.042 15.012 -1.931 1.00 52.44 91 HIS A O 1
ATOM 724 N N . ALA A 1 92 ? -1.888 14.505 0.241 1.00 53.66 92 ALA A N 1
ATOM 725 C CA . ALA A 1 92 ? -0.523 13.996 0.143 1.00 53.66 92 ALA A CA 1
ATOM 726 C C . ALA A 1 92 ? -0.438 12.757 -0.762 1.00 53.66 92 ALA A C 1
ATOM 728 O O . ALA A 1 92 ? 0.494 12.650 -1.549 1.00 53.66 92 ALA A O 1
ATOM 729 N N . LEU A 1 93 ? -1.417 11.848 -0.708 1.00 53.09 93 LEU A N 1
ATOM 730 C CA . LEU A 1 93 ? -1.436 10.657 -1.561 1.00 53.09 93 LEU A CA 1
ATOM 731 C C . LEU A 1 93 ? -1.717 10.948 -3.036 1.00 53.09 93 LEU A C 1
ATOM 733 O O . LEU A 1 93 ? -1.184 10.246 -3.889 1.00 53.09 93 LEU A O 1
ATOM 737 N N . ALA A 1 94 ? -2.529 11.963 -3.333 1.00 54.78 94 ALA A N 1
ATOM 738 C CA . ALA A 1 94 ? -2.880 12.349 -4.698 1.00 54.78 94 ALA A CA 1
ATOM 739 C C . ALA A 1 94 ? -1.782 13.155 -5.423 1.00 54.78 94 ALA A C 1
ATOM 741 O O . ALA A 1 94 ? -1.895 13.382 -6.625 1.00 54.78 94 ALA A O 1
ATOM 742 N N . CYS A 1 95 ? -0.749 13.628 -4.714 1.00 53.03 95 CYS A N 1
ATOM 743 C CA . CYS A 1 95 ? 0.266 14.530 -5.269 1.00 53.03 95 CYS A CA 1
ATOM 744 C C . CYS A 1 95 ? 1.616 13.870 -5.600 1.00 53.03 95 CYS A C 1
ATOM 746 O O . CYS A 1 95 ? 2.513 14.585 -6.043 1.00 53.03 95 CYS A O 1
ATOM 748 N N . VAL A 1 96 ? 1.804 12.565 -5.360 1.00 54.12 96 VAL A N 1
ATOM 749 C CA . VAL A 1 96 ? 3.160 11.995 -5.233 1.00 54.12 96 VAL A CA 1
ATOM 750 C C . VAL A 1 96 ? 3.677 11.244 -6.465 1.00 54.12 96 VAL A C 1
ATOM 752 O O . VAL A 1 96 ? 4.883 11.306 -6.659 1.00 54.12 96 VAL A O 1
ATOM 755 N N . ASP A 1 97 ? 2.873 10.575 -7.313 1.00 58.81 97 ASP A N 1
ATOM 756 C CA . ASP A 1 97 ? 3.412 9.952 -8.550 1.00 58.81 97 ASP A CA 1
ATOM 757 C C . ASP A 1 97 ? 2.351 9.346 -9.502 1.00 58.81 97 ASP A C 1
ATOM 759 O O . ASP A 1 97 ? 1.643 8.398 -9.152 1.00 58.81 97 ASP A O 1
ATOM 763 N N . ARG A 1 98 ? 2.366 9.778 -10.775 1.00 60.00 98 ARG A N 1
ATOM 764 C CA . ARG A 1 98 ? 1.398 9.388 -11.818 1.00 60.00 98 ARG A CA 1
ATOM 765 C C . ARG A 1 98 ? 1.324 7.884 -12.103 1.00 60.00 98 ARG A C 1
ATOM 767 O O . ARG A 1 98 ? 0.267 7.435 -12.543 1.00 60.00 98 ARG A O 1
ATOM 774 N N . MET A 1 99 ? 2.395 7.107 -11.902 1.00 61.19 99 MET A N 1
ATOM 775 C CA . MET 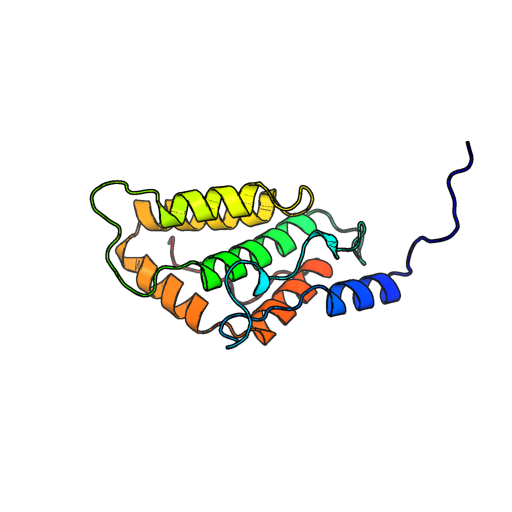A 1 99 ? 2.380 5.669 -12.230 1.00 61.19 99 MET A CA 1
ATOM 776 C C . MET A 1 99 ? 1.570 4.824 -11.241 1.00 61.19 99 MET A C 1
ATOM 778 O O . MET A 1 99 ? 1.036 3.776 -11.609 1.00 61.19 99 MET A O 1
ATOM 782 N N . THR A 1 100 ? 1.462 5.272 -9.992 1.00 61.91 100 THR A N 1
ATOM 783 C CA . THR A 1 100 ? 0.873 4.490 -8.892 1.00 61.91 100 THR A CA 1
ATOM 784 C C . THR A 1 100 ? -0.365 5.148 -8.274 1.00 61.91 100 THR A C 1
ATOM 786 O O . THR A 1 100 ? -1.064 4.525 -7.468 1.00 61.91 100 THR A O 1
ATOM 789 N N . ASP A 1 101 ? -0.699 6.373 -8.693 1.00 68.25 101 ASP A N 1
ATOM 790 C CA . ASP A 1 101 ? -1.815 7.167 -8.166 1.00 68.25 101 ASP A CA 1
ATOM 791 C C . ASP A 1 101 ? -3.167 6.436 -8.215 1.00 68.25 101 ASP A C 1
ATOM 793 O O . ASP A 1 101 ? -3.915 6.455 -7.238 1.00 68.25 101 ASP A O 1
ATOM 797 N N . THR A 1 102 ? -3.494 5.730 -9.304 1.00 70.75 102 THR A N 1
ATOM 798 C CA . THR A 1 102 ? -4.795 5.039 -9.414 1.00 70.75 102 THR A CA 1
ATOM 799 C C . THR A 1 102 ? -4.956 3.910 -8.389 1.00 70.75 102 THR A C 1
ATOM 801 O O . THR A 1 102 ? -6.048 3.728 -7.855 1.00 70.75 102 THR A O 1
ATOM 804 N N . GLY A 1 103 ? -3.887 3.165 -8.086 1.00 74.69 103 GLY A N 1
ATOM 805 C CA . GLY A 1 103 ? -3.910 2.123 -7.051 1.00 74.69 103 GLY A CA 1
ATOM 806 C C . GLY A 1 103 ? -3.947 2.697 -5.635 1.00 74.69 103 GLY A C 1
ATOM 807 O O . GLY A 1 103 ? -4.669 2.212 -4.771 1.00 74.69 103 GLY A O 1
ATOM 808 N N . ARG A 1 104 ? -3.240 3.805 -5.387 1.00 74.19 104 ARG A N 1
ATOM 809 C CA . ARG A 1 104 ? -3.308 4.486 -4.082 1.00 74.19 104 ARG A CA 1
ATOM 810 C C . ARG A 1 104 ? -4.720 5.002 -3.798 1.00 74.19 104 ARG A C 1
ATOM 812 O O . ARG A 1 104 ? -5.233 4.843 -2.690 1.00 74.19 104 ARG A O 1
ATOM 819 N N . LEU A 1 105 ? -5.364 5.587 -4.810 1.00 74.19 105 LEU A N 1
ATOM 820 C CA . LEU A 1 105 ? -6.734 6.085 -4.710 1.00 74.19 105 LEU A CA 1
ATOM 821 C C . LEU A 1 105 ? -7.762 4.954 -4.546 1.00 74.19 105 LEU A C 1
ATOM 823 O O . LEU A 1 105 ? -8.755 5.158 -3.851 1.00 74.19 105 LEU A O 1
ATOM 827 N N . SER A 1 106 ? -7.550 3.755 -5.108 1.00 81.88 106 SER A N 1
ATOM 828 C CA . SER A 1 106 ? -8.485 2.632 -4.901 1.00 81.88 106 SER A CA 1
ATOM 829 C C . SER A 1 106 ? -8.564 2.222 -3.427 1.00 81.88 106 SER A C 1
ATOM 831 O O . SER A 1 106 ? -9.661 2.010 -2.907 1.00 81.88 106 SER A O 1
ATOM 833 N N . VAL A 1 107 ? -7.431 2.197 -2.718 1.00 82.19 107 VAL A N 1
ATOM 834 C CA . VAL A 1 107 ? -7.381 1.913 -1.274 1.00 82.19 107 VAL A CA 1
ATOM 835 C C . VAL A 1 107 ? -8.164 2.956 -0.486 1.00 82.19 107 VAL A C 1
ATOM 837 O O . VAL A 1 107 ? -8.954 2.603 0.388 1.00 82.19 107 VAL A O 1
ATOM 840 N N . VAL A 1 108 ? -7.997 4.235 -0.824 1.00 77.06 108 VAL A N 1
ATOM 841 C CA . VAL A 1 108 ? -8.771 5.336 -0.237 1.00 77.06 108 VAL A CA 1
ATOM 842 C C . VAL A 1 108 ? -10.270 5.107 -0.404 1.00 77.06 108 VAL A C 1
ATOM 844 O O . VAL A 1 108 ? -11.014 5.178 0.576 1.00 77.06 108 VAL A O 1
ATOM 847 N N . TYR A 1 109 ? -10.714 4.818 -1.630 1.00 77.75 109 TYR A N 1
ATOM 848 C CA . TYR A 1 109 ? -12.129 4.601 -1.910 1.00 77.75 109 TYR A CA 1
ATOM 849 C C . TYR A 1 109 ? -12.685 3.432 -1.096 1.00 77.75 109 TYR A C 1
ATOM 851 O O . TYR A 1 109 ? -13.753 3.573 -0.510 1.00 77.75 109 TYR A O 1
ATOM 859 N N . ARG A 1 110 ? -11.936 2.328 -0.966 1.00 84.06 110 ARG A N 1
ATOM 860 C CA . ARG A 1 110 ? -12.332 1.169 -0.144 1.00 84.06 110 ARG A CA 1
ATOM 861 C C . ARG A 1 110 ? -12.477 1.523 1.337 1.00 84.06 110 ARG A C 1
ATOM 863 O O . ARG A 1 110 ? -13.380 1.019 1.994 1.00 84.06 110 ARG A O 1
ATOM 870 N N . VAL A 1 111 ? -11.622 2.395 1.876 1.00 80.06 111 VAL A N 1
ATOM 871 C CA . VAL A 1 111 ? -11.740 2.860 3.272 1.00 80.06 111 VAL A CA 1
ATOM 872 C C . VAL A 1 111 ? -12.971 3.741 3.466 1.00 80.06 111 VAL A C 1
ATOM 874 O O . VAL A 1 111 ? -13.685 3.568 4.453 1.00 80.06 111 VAL A O 1
ATOM 877 N N . ILE A 1 112 ? -13.226 4.674 2.543 1.00 75.50 112 ILE A N 1
ATOM 878 C CA . ILE A 1 112 ? -14.413 5.539 2.589 1.00 75.50 112 ILE A CA 1
ATOM 879 C C . ILE A 1 112 ? -15.679 4.686 2.499 1.00 75.50 112 ILE A C 1
ATOM 881 O O . ILE A 1 112 ? -16.574 4.837 3.327 1.00 75.50 112 ILE A O 1
ATOM 885 N N . ASP A 1 113 ? -15.728 3.759 1.544 1.00 80.25 113 ASP A N 1
ATOM 886 C CA . ASP A 1 113 ? -16.864 2.863 1.346 1.00 80.25 113 ASP A CA 1
ATOM 887 C C . ASP A 1 113 ? -17.109 1.987 2.582 1.00 80.25 113 ASP A C 1
ATOM 889 O O . ASP A 1 113 ? -18.229 1.921 3.090 1.00 80.25 113 ASP A O 1
ATOM 893 N N . LEU A 1 114 ? -16.050 1.417 3.169 1.00 77.81 114 LEU A N 1
ATOM 894 C CA . LEU A 1 114 ? -16.138 0.674 4.428 1.00 77.81 114 LEU A CA 1
ATOM 895 C C . LEU A 1 114 ? -16.653 1.547 5.582 1.00 77.81 114 LEU A C 1
ATOM 897 O O . LEU A 1 114 ? -17.476 1.097 6.377 1.00 77.81 114 LEU A O 1
ATOM 901 N N . GLY A 1 115 ? -16.186 2.792 5.687 1.00 70.19 115 GLY A N 1
ATOM 902 C CA . GLY A 1 115 ? -16.622 3.725 6.726 1.00 70.19 115 GLY A CA 1
ATOM 903 C C . GLY A 1 115 ? -18.090 4.137 6.599 1.00 70.19 115 GLY A C 1
ATOM 904 O O . GLY A 1 115 ? -18.746 4.358 7.615 1.00 70.19 115 GLY A O 1
ATOM 905 N N . LEU A 1 116 ? -18.619 4.201 5.375 1.00 74.94 116 LEU A N 1
ATOM 906 C CA . LEU A 1 116 ? -20.021 4.527 5.107 1.00 74.94 116 LEU A CA 1
ATOM 907 C C . LEU A 1 116 ? -20.951 3.315 5.262 1.00 74.94 116 LEU A C 1
ATOM 909 O O . LEU A 1 116 ? -22.051 3.457 5.792 1.00 74.94 116 LEU A O 1
ATOM 913 N N . SER A 1 117 ? -20.524 2.136 4.807 1.00 79.69 117 SER A N 1
ATOM 914 C CA . SER A 1 117 ? -21.360 0.928 4.749 1.00 79.69 117 SER A CA 1
ATOM 915 C C . SER A 1 117 ? -21.298 0.075 6.019 1.00 79.69 117 SER A C 1
ATOM 917 O O . SER A 1 117 ? -22.320 -0.442 6.469 1.00 79.69 117 SER A O 1
ATOM 919 N N . ALA A 1 118 ? -20.118 -0.059 6.628 1.00 79.25 118 ALA A N 1
ATOM 920 C CA . ALA A 1 118 ? -19.883 -0.895 7.802 1.00 79.25 118 ALA A CA 1
ATOM 921 C C . ALA A 1 118 ? -18.851 -0.253 8.753 1.00 79.25 118 ALA A C 1
ATOM 923 O O . ALA A 1 118 ? -17.777 -0.816 8.995 1.00 79.25 118 ALA A O 1
ATOM 924 N N . PRO A 1 119 ? -19.161 0.912 9.359 1.00 75.62 119 PRO A N 1
ATOM 925 C CA . PRO A 1 119 ? -18.228 1.647 10.222 1.00 75.62 119 PRO A CA 1
ATOM 926 C C . PRO A 1 119 ? -17.733 0.818 11.413 1.00 75.62 119 PRO A C 1
ATOM 928 O O . PRO A 1 119 ? -16.592 0.956 11.858 1.00 75.62 119 PRO A O 1
ATOM 931 N N . ASN A 1 120 ? -18.561 -0.104 11.909 1.00 76.62 120 ASN A N 1
ATOM 932 C CA . ASN A 1 120 ? -18.189 -1.033 12.969 1.00 76.62 120 ASN A CA 1
ATOM 933 C C . ASN A 1 120 ? -17.090 -2.020 12.553 1.00 76.62 120 ASN A C 1
ATOM 935 O O . ASN A 1 120 ? -16.544 -2.658 13.438 1.00 76.62 120 ASN A O 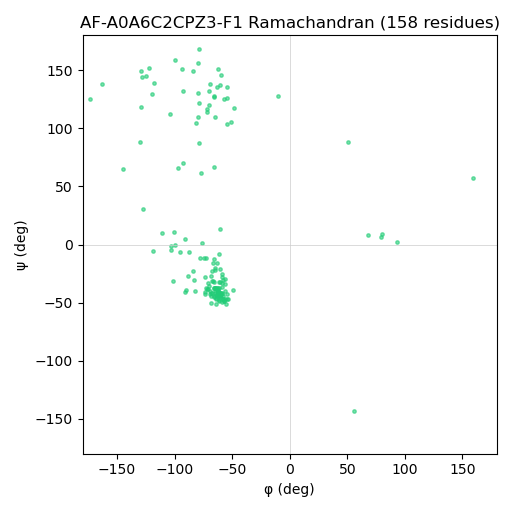1
ATOM 939 N N . ARG A 1 121 ? -16.733 -2.158 11.272 1.00 81.50 121 ARG A N 1
ATOM 940 C CA . ARG A 1 121 ? -15.644 -3.025 10.789 1.00 81.50 121 ARG A CA 1
ATOM 941 C C . ARG A 1 121 ? -14.313 -2.291 10.598 1.00 81.50 121 ARG A C 1
ATOM 943 O O . ARG A 1 121 ? -13.287 -2.945 10.417 1.00 81.50 121 ARG A O 1
ATOM 950 N N . LEU A 1 122 ? -14.277 -0.962 10.739 1.00 79.00 122 LEU A N 1
ATOM 951 C CA . LEU A 1 122 ? -13.037 -0.174 10.645 1.00 79.00 122 LEU A CA 1
ATOM 952 C C . LEU A 1 122 ? -11.977 -0.600 11.673 1.00 79.00 122 LEU A C 1
ATOM 954 O O . LEU A 1 122 ? -10.785 -0.582 11.378 1.00 79.00 122 LEU A O 1
ATOM 958 N N . HIS A 1 123 ? -12.390 -1.038 12.867 1.00 76.94 123 HIS A N 1
ATOM 959 C CA . HIS A 1 123 ? -11.448 -1.540 13.873 1.00 76.94 123 HIS A CA 1
ATOM 960 C C . HIS A 1 123 ? -10.759 -2.843 13.433 1.00 76.94 123 HIS A C 1
ATOM 962 O O . HIS A 1 123 ? -9.594 -3.053 13.760 1.00 76.94 123 HIS A O 1
ATOM 968 N N . VAL A 1 124 ? -11.448 -3.691 12.659 1.00 87.00 124 VAL A N 1
ATOM 969 C CA . VAL A 1 124 ? -10.874 -4.919 12.090 1.00 87.00 124 VAL A CA 1
ATOM 970 C C . VAL A 1 124 ? -9.852 -4.564 11.015 1.00 87.00 124 VAL A C 1
ATOM 972 O O . VAL A 1 124 ? -8.762 -5.131 11.008 1.00 87.00 124 VAL A O 1
ATOM 975 N N . LEU A 1 125 ? -10.164 -3.589 10.151 1.00 86.69 125 LEU A N 1
ATOM 976 C CA . LEU A 1 125 ? -9.205 -3.061 9.178 1.00 86.69 125 LEU A CA 1
ATOM 977 C C . LEU A 1 125 ? -7.950 -2.527 9.879 1.00 86.69 125 LEU A C 1
ATO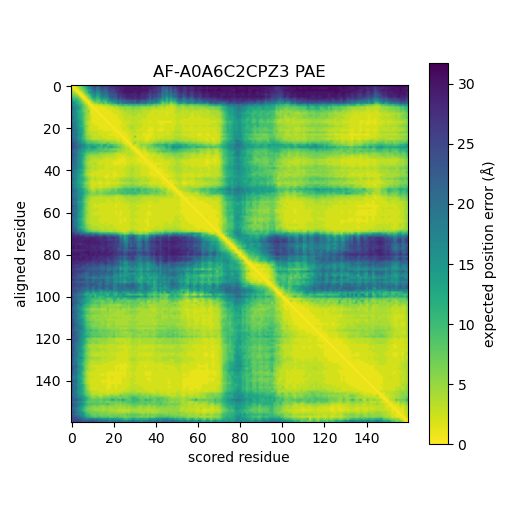M 979 O O . LEU A 1 125 ? -6.841 -2.904 9.513 1.00 86.69 125 LEU A O 1
ATOM 983 N N . ASN A 1 126 ? -8.119 -1.711 10.923 1.00 82.81 126 ASN A N 1
ATOM 984 C CA . ASN A 1 126 ? -7.000 -1.183 11.701 1.00 82.81 126 ASN A CA 1
ATOM 985 C C . ASN A 1 126 ? -6.147 -2.304 12.305 1.00 82.81 126 ASN A C 1
ATOM 987 O O . ASN A 1 126 ? -4.936 -2.286 12.117 1.00 82.81 126 ASN A O 1
ATOM 991 N N . ALA A 1 127 ? -6.761 -3.320 12.919 1.00 85.81 127 ALA A N 1
ATOM 992 C CA . ALA A 1 127 ? -6.037 -4.462 13.479 1.00 85.81 127 ALA A CA 1
ATOM 993 C C . ALA A 1 127 ? -5.251 -5.254 12.414 1.00 85.81 127 ALA A C 1
ATOM 995 O O . ALA A 1 127 ? -4.131 -5.699 12.664 1.00 85.81 127 ALA A O 1
ATOM 996 N N . ARG A 1 128 ? -5.806 -5.410 11.205 1.00 91.56 128 ARG A N 1
ATOM 997 C CA . ARG A 1 128 ? -5.104 -6.052 10.081 1.00 91.56 128 ARG A CA 1
ATOM 998 C C . ARG A 1 128 ? -3.932 -5.206 9.590 1.00 91.56 128 ARG A C 1
ATOM 1000 O O . ARG A 1 128 ? -2.857 -5.745 9.353 1.00 91.56 128 ARG A O 1
ATOM 1007 N N . LEU A 1 129 ? -4.108 -3.889 9.490 1.00 89.38 129 LEU A N 1
ATOM 1008 C CA . LEU A 1 129 ? -3.024 -2.963 9.157 1.00 89.38 129 LEU A CA 1
ATOM 1009 C C . LEU A 1 129 ? -1.944 -2.946 10.241 1.00 89.38 129 LEU A C 1
ATOM 1011 O O . LEU A 1 129 ? -0.767 -2.871 9.908 1.00 89.38 129 LEU A O 1
ATOM 1015 N N . ASP A 1 130 ? -2.313 -3.022 11.522 1.00 87.69 130 ASP A N 1
ATOM 1016 C CA . ASP A 1 130 ? -1.392 -3.138 12.659 1.00 87.69 130 ASP A CA 1
ATOM 1017 C C . ASP A 1 130 ? -0.519 -4.392 12.540 1.00 87.69 130 ASP A C 1
ATOM 1019 O O . ASP A 1 130 ? 0.695 -4.297 12.723 1.00 87.69 130 ASP A O 1
ATOM 1023 N N . ALA A 1 131 ? -1.119 -5.521 12.151 1.00 91.81 131 ALA A N 1
ATOM 1024 C CA . ALA A 1 131 ? -0.436 -6.802 11.998 1.00 91.81 131 ALA A CA 1
ATOM 1025 C C . ALA A 1 131 ? 0.586 -6.840 10.848 1.00 91.81 131 ALA A C 1
ATOM 1027 O O . ALA A 1 131 ? 1.504 -7.655 10.896 1.00 91.81 131 ALA A O 1
ATOM 1028 N N . LEU A 1 132 ? 0.464 -5.972 9.835 1.00 93.06 132 LEU A N 1
ATOM 1029 C CA . LEU A 1 132 ? 1.440 -5.900 8.743 1.00 93.06 132 LEU A CA 1
ATOM 1030 C C . LEU A 1 132 ? 2.775 -5.331 9.232 1.00 93.06 132 LEU A C 1
ATOM 1032 O O . LEU A 1 132 ? 2.842 -4.182 9.678 1.00 93.06 132 LEU A O 1
ATOM 1036 N N . SER A 1 133 ? 3.852 -6.096 9.104 1.00 94.12 133 SER A N 1
ATOM 1037 C CA . SER A 1 133 ? 5.209 -5.599 9.339 1.00 94.12 133 SER A CA 1
ATOM 1038 C C . SER A 1 133 ? 5.742 -4.785 8.146 1.00 94.12 133 SER A C 1
ATOM 1040 O O . SER A 1 133 ? 5.169 -4.796 7.055 1.00 94.12 133 SER A O 1
ATOM 1042 N N . ASN A 1 134 ? 6.868 -4.081 8.329 1.00 94.81 134 ASN A N 1
ATOM 1043 C CA . ASN A 1 134 ? 7.574 -3.452 7.201 1.00 94.81 134 ASN A CA 1
ATOM 1044 C C . ASN A 1 134 ? 8.051 -4.503 6.180 1.00 94.81 134 ASN A C 1
ATOM 1046 O O . ASN A 1 134 ? 8.048 -4.224 4.982 1.00 94.81 134 ASN A O 1
ATOM 1050 N N . ASP A 1 135 ? 8.400 -5.711 6.637 1.00 95.69 135 ASP A N 1
ATOM 1051 C CA . ASP A 1 135 ? 8.801 -6.822 5.769 1.00 95.69 135 ASP A CA 1
ATOM 1052 C C . ASP A 1 135 ? 7.614 -7.370 4.964 1.00 95.69 135 ASP A C 1
ATOM 1054 O O . ASP A 1 135 ? 7.774 -7.695 3.789 1.00 95.69 135 ASP A O 1
ATOM 1058 N N . ASP A 1 136 ? 6.409 -7.405 5.547 1.00 96.19 136 ASP A N 1
ATOM 1059 C CA . ASP A 1 136 ? 5.187 -7.767 4.818 1.00 96.19 136 ASP A CA 1
ATOM 1060 C C . ASP A 1 136 ? 4.874 -6.759 3.718 1.00 96.19 136 ASP A C 1
ATOM 1062 O O . ASP A 1 136 ? 4.614 -7.155 2.585 1.00 96.19 136 ASP A O 1
ATOM 1066 N N . LEU A 1 137 ? 4.950 -5.461 4.026 1.00 95.12 137 LEU A N 1
ATOM 1067 C CA . LEU A 1 137 ? 4.756 -4.399 3.036 1.00 95.12 137 LEU A CA 1
ATOM 1068 C C . LEU A 1 137 ? 5.812 -4.467 1.930 1.00 95.12 137 LEU A C 1
ATOM 1070 O O . LEU A 1 137 ? 5.481 -4.320 0.755 1.00 95.12 137 LEU A O 1
ATOM 1074 N N . HIS A 1 138 ? 7.071 -4.737 2.287 1.00 96.19 138 HIS A N 1
ATOM 1075 C CA . HIS A 1 138 ? 8.140 -4.931 1.313 1.00 96.19 138 HIS A CA 1
ATOM 1076 C C . HIS A 1 138 ? 7.861 -6.131 0.405 1.00 96.19 138 HIS A C 1
ATOM 1078 O O . HIS A 1 138 ? 7.925 -6.004 -0.816 1.00 96.19 138 HIS A O 1
ATOM 1084 N N . ARG A 1 139 ? 7.499 -7.281 0.983 1.00 96.06 139 ARG A N 1
ATOM 1085 C CA . ARG A 1 139 ? 7.141 -8.489 0.233 1.00 96.06 139 ARG A CA 1
ATOM 1086 C C . ARG A 1 139 ? 5.958 -8.234 -0.701 1.00 96.06 139 ARG A C 1
ATOM 1088 O O . ARG A 1 139 ? 6.077 -8.524 -1.883 1.00 96.06 139 ARG A O 1
ATOM 1095 N N . MET A 1 140 ? 4.869 -7.645 -0.206 1.00 96.06 140 MET A N 1
ATOM 1096 C CA . MET A 1 140 ? 3.694 -7.304 -1.018 1.00 96.06 140 MET A CA 1
ATOM 1097 C C . MET A 1 140 ? 4.052 -6.357 -2.169 1.00 96.06 140 MET A C 1
ATOM 1099 O O . MET A 1 140 ? 3.584 -6.547 -3.286 1.00 96.06 140 MET A O 1
ATOM 1103 N N . ALA A 1 141 ? 4.900 -5.352 -1.928 1.00 94.12 141 ALA A N 1
ATOM 1104 C CA . ALA A 1 141 ? 5.341 -4.433 -2.976 1.00 94.12 141 ALA A CA 1
ATOM 1105 C C . ALA A 1 141 ? 6.198 -5.142 -4.038 1.00 94.12 141 ALA A C 1
ATOM 1107 O O . ALA A 1 141 ? 6.061 -4.853 -5.223 1.00 94.12 141 ALA A O 1
ATOM 1108 N N . MET A 1 142 ? 7.047 -6.092 -3.633 1.00 95.50 142 MET A N 1
ATOM 1109 C CA . MET A 1 142 ? 7.825 -6.903 -4.573 1.00 95.50 142 MET A CA 1
ATOM 1110 C C . MET A 1 142 ? 6.948 -7.866 -5.381 1.00 95.50 142 MET A C 1
ATOM 1112 O O . MET A 1 142 ? 7.145 -7.954 -6.589 1.00 95.50 142 MET A O 1
ATOM 1116 N N . GLU A 1 143 ? 5.960 -8.515 -4.753 1.00 93.81 143 GLU A N 1
ATOM 1117 C CA . GLU A 1 143 ? 4.934 -9.319 -5.441 1.00 93.81 143 GLU A CA 1
ATOM 1118 C C . GLU A 1 143 ? 4.207 -8.461 -6.491 1.00 93.81 143 GLU A C 1
ATOM 1120 O O . GLU A 1 143 ? 4.116 -8.844 -7.656 1.00 93.81 143 GLU A O 1
ATOM 1125 N N . ALA A 1 144 ? 3.790 -7.246 -6.119 1.00 92.19 144 ALA A N 1
ATOM 1126 C CA . ALA A 1 144 ? 3.130 -6.315 -7.029 1.00 92.19 144 ALA A CA 1
ATOM 1127 C C . ALA A 1 144 ? 4.009 -5.935 -8.229 1.00 92.19 144 ALA A C 1
ATOM 1129 O O . ALA A 1 144 ? 3.538 -5.996 -9.360 1.00 92.19 144 ALA A O 1
ATOM 1130 N N . VAL A 1 145 ? 5.288 -5.599 -8.008 1.00 91.00 145 VAL A N 1
ATOM 1131 C CA . VAL A 1 145 ? 6.267 -5.292 -9.074 1.00 91.00 145 VAL A CA 1
ATOM 1132 C C . VAL A 1 145 ? 6.460 -6.465 -10.047 1.00 91.00 145 VAL A C 1
ATOM 1134 O O . VAL A 1 145 ? 6.846 -6.252 -11.195 1.00 91.00 145 VAL A O 1
ATOM 1137 N N . GLN A 1 146 ? 6.196 -7.693 -9.602 1.00 90.19 146 GLN A N 1
ATOM 1138 C CA . GLN A 1 146 ? 6.251 -8.906 -10.419 1.00 90.19 146 GLN A CA 1
ATOM 1139 C C . GLN A 1 146 ? 4.908 -9.263 -11.077 1.00 90.19 146 GLN A C 1
ATOM 1141 O O . GLN A 1 146 ? 4.830 -10.307 -11.715 1.00 90.19 146 GLN A O 1
ATOM 1146 N N . GLY A 1 147 ? 3.871 -8.428 -10.936 1.00 87.38 147 GLY A N 1
ATOM 1147 C CA . GLY A 1 147 ? 2.529 -8.696 -11.470 1.00 87.38 147 GLY A CA 1
ATOM 1148 C C . GLY A 1 147 ? 1.699 -9.666 -10.621 1.00 87.38 147 GLY A C 1
ATOM 1149 O O . GLY A 1 147 ? 0.587 -10.046 -10.988 1.00 87.38 147 GLY A O 1
ATOM 1150 N N . GLU A 1 148 ? 2.199 -10.063 -9.451 1.00 87.69 148 GLU A N 1
ATOM 1151 C CA . GLU A 1 148 ? 1.533 -11.043 -8.604 1.00 87.69 148 GLU A CA 1
ATOM 1152 C C . GLU A 1 148 ? 0.460 -10.408 -7.710 1.00 87.69 148 GLU A C 1
ATOM 1154 O O . GLU A 1 148 ? 0.552 -9.264 -7.252 1.00 87.69 148 GLU A O 1
ATOM 1159 N N . ARG A 1 149 ? -0.585 -11.191 -7.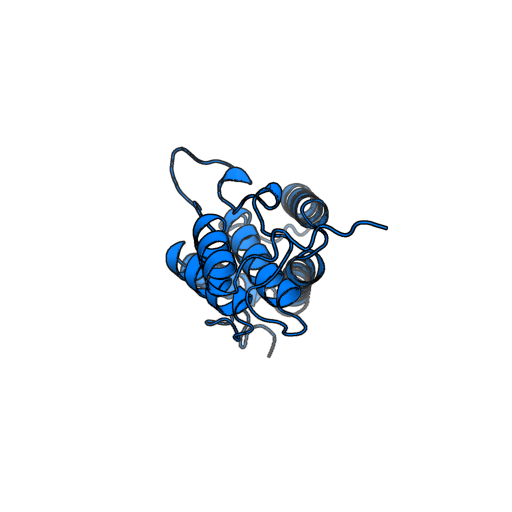409 1.00 81.06 149 ARG A N 1
ATOM 1160 C CA . ARG A 1 149 ? -1.632 -10.765 -6.478 1.00 81.06 149 ARG A CA 1
ATOM 1161 C C . ARG A 1 149 ? -1.095 -10.770 -5.048 1.00 81.06 149 ARG A C 1
ATOM 1163 O O . ARG A 1 149 ? -0.821 -11.828 -4.485 1.00 81.06 149 ARG A O 1
ATOM 1170 N N . MET A 1 150 ? -1.069 -9.586 -4.453 1.00 84.62 150 MET A N 1
ATOM 1171 C CA . MET A 1 150 ? -0.552 -9.336 -3.109 1.00 84.62 150 MET A CA 1
ATOM 1172 C C . MET A 1 150 ? -1.367 -10.073 -2.042 1.00 84.62 150 MET A C 1
ATOM 1174 O O . MET A 1 150 ? -2.603 -10.035 -2.055 1.00 84.62 150 MET A O 1
ATOM 1178 N N . LYS A 1 151 ? -0.682 -10.700 -1.079 1.00 84.62 151 LYS A N 1
ATOM 1179 C CA . LYS A 1 151 ? -1.322 -11.312 0.100 1.00 84.62 151 LYS A CA 1
ATOM 1180 C C . LYS A 1 151 ? -0.688 -10.844 1.416 1.00 84.62 151 LYS A C 1
ATOM 1182 O O . LYS A 1 151 ? 0.541 -10.741 1.491 1.00 84.62 151 LYS A O 1
ATOM 1187 N N . PRO A 1 152 ? -1.482 -10.662 2.491 1.00 85.81 152 PRO A N 1
ATOM 1188 C CA . PRO A 1 152 ? -2.942 -10.842 2.578 1.00 85.81 152 PRO A CA 1
ATOM 1189 C C . PRO A 1 152 ? -3.741 -9.647 2.016 1.00 85.81 152 PRO A C 1
ATOM 1191 O O . PRO A 1 152 ? -3.250 -8.521 2.014 1.00 85.81 152 PRO A O 1
ATOM 1194 N N . ASP A 1 153 ? -4.992 -9.874 1.594 1.00 88.44 153 ASP A N 1
ATOM 1195 C CA . ASP A 1 153 ? -5.928 -8.779 1.290 1.00 88.44 153 ASP A CA 1
ATOM 1196 C C . ASP A 1 153 ? -6.558 -8.274 2.595 1.00 88.44 153 ASP A C 1
ATOM 1198 O O . ASP A 1 153 ? -7.424 -8.914 3.193 1.00 88.44 153 ASP A O 1
ATOM 1202 N N . VAL A 1 154 ? -6.113 -7.108 3.066 1.00 88.88 154 VAL A N 1
ATOM 1203 C CA . VAL A 1 154 ? -6.556 -6.571 4.362 1.00 88.88 154 VAL A CA 1
ATOM 1204 C C . VAL A 1 154 ? -8.037 -6.193 4.400 1.00 88.88 154 VAL A C 1
ATOM 1206 O O . VAL A 1 154 ? -8.586 -6.064 5.496 1.00 88.88 154 VAL A O 1
ATOM 1209 N N . PHE A 1 155 ? -8.712 -6.067 3.256 1.00 87.25 155 PHE A N 1
ATOM 1210 C CA . PHE A 1 155 ? -10.147 -5.778 3.206 1.00 87.25 155 PHE A CA 1
ATOM 1211 C C . PHE A 1 155 ? -11.015 -7.020 2.970 1.00 87.25 155 PHE A C 1
ATOM 1213 O O . PHE A 1 155 ? -12.239 -6.893 2.931 1.00 87.25 155 PHE A O 1
ATOM 1220 N N . GLU A 1 156 ? -10.426 -8.209 2.828 1.00 90.75 156 GLU A N 1
ATOM 1221 C CA . GLU A 1 156 ? -11.168 -9.446 2.562 1.00 90.75 156 GLU A CA 1
ATOM 1222 C C . GLU A 1 156 ? -12.267 -9.680 3.615 1.00 90.75 156 GLU A C 1
ATOM 1224 O O . GLU A 1 156 ? -12.009 -9.629 4.826 1.00 90.75 156 GLU A O 1
ATOM 1229 N N . GLY A 1 157 ? -13.508 -9.876 3.159 1.00 86.56 157 GLY A N 1
ATOM 1230 C CA . GLY A 1 157 ? -14.679 -10.066 4.020 1.00 86.56 157 GLY A CA 1
ATOM 1231 C C . GLY A 1 157 ? -15.116 -8.836 4.832 1.00 86.56 157 GLY A C 1
ATOM 1232 O O . GLY A 1 157 ? -15.976 -8.962 5.699 1.00 86.56 157 GLY A O 1
ATOM 1233 N N . LEU A 1 158 ? -14.541 -7.642 4.610 1.00 84.25 158 LEU A N 1
ATOM 1234 C CA . LEU A 1 158 ? -14.966 -6.425 5.322 1.00 84.25 158 LEU A CA 1
ATOM 1235 C C . LEU A 1 158 ? -16.173 -5.737 4.682 1.00 84.25 158 LEU A C 1
ATOM 1237 O O . LEU A 1 158 ? -16.890 -5.037 5.394 1.00 84.25 158 LEU A O 1
ATOM 1241 N N . MET A 1 159 ? -16.431 -5.969 3.394 1.00 75.44 159 MET A N 1
ATOM 1242 C CA . MET A 1 159 ? -17.565 -5.386 2.656 1.00 75.44 159 MET A CA 1
ATOM 1243 C C . MET A 1 159 ? -18.639 -6.418 2.257 1.00 75.44 159 MET A C 1
ATOM 1245 O O . MET A 1 159 ? -19.528 -6.093 1.478 1.00 75.44 159 MET A O 1
ATOM 1249 N N . GLU A 1 160 ? -18.551 -7.647 2.783 1.00 67.62 160 GLU A N 1
ATOM 1250 C CA . GLU A 1 160 ? -19.540 -8.735 2.614 1.00 67.62 160 GLU A CA 1
ATOM 1251 C C . GLU A 1 160 ? -20.612 -8.731 3.712 1.00 67.62 160 GLU A C 1
ATOM 1253 O O . GLU A 1 160 ? -21.806 -8.883 3.386 1.00 67.62 160 GLU A O 1
#

pLDDT: mean 76.79, std 17.03, range [36.94, 96.19]

Nearest PDB structures (foldseek):
  4j8s-assembly1_A  TM=2.201E-01  e=7.382E+00  Homo sapiens

Solvent-accessible surface area (backbone atoms only — not comparable to full-atom values): 9408 Å² total; per-residue (Å²): 142,80,80,80,82,86,70,79,69,51,45,72,54,35,45,52,48,50,65,66,41,52,47,55,38,74,89,39,94,93,43,65,75,74,72,17,42,52,58,62,90,67,53,72,98,63,66,48,50,100,54,91,58,27,40,34,47,32,10,32,44,53,26,50,53,48,51,54,68,66,55,74,81,82,69,75,83,62,97,59,88,72,48,69,66,62,44,52,48,52,52,57,59,73,71,61,50,88,70,27,36,71,14,26,49,49,45,52,51,52,51,53,50,36,54,73,77,39,51,87,45,52,64,55,40,49,53,46,47,66,69,52,47,49,65,50,52,35,49,28,36,53,35,7,52,66,63,40,86,54,70,82,63,70,62,70,81,62,87,114

Organism: NCBI:txid1552750

Foldseek 3Di:
DDDPPPDPDALVRLLVQLLVQQFAQAPPPVADDPSRGRAPVSHDPDFSDDDPCLLLQLLQLSLLSLCLRQVPDDDDPPPDPPCPSVVVSLVVLCPGDDSNSNNSVVSVVLLVCLCVQPVVCVVQLNVLSVPQDSVLSSVSSSCSSVVHDRPDPSCVPSND

Mean predicted aligned error: 8.95 Å

Sequence (160 aa):
MDHDILTSDTPARLFFRWKNVLRFRIGIADCSGLAQLPNAEDFPDEFPVDEFGIGHLLGEVLGLAALKLFRVSGTSFPGEWSFDPVGQWLHALACVDRMTDTGRLSVVYRVIDLGLSAPNRLHVLNARLDALSNDDLHRMAMEAVQGERMKPDVFEGLME

Secondary structure (DSSP, 8-state):
-----TT---HHHHHHHHHHH----TT-TT--GGGGSPPGGGS-SS-SS--TTHHHHHHHHHHHHHHHHHS-SS----SS---HHHHHHHHHHHTS-TTTHHHHHHHHHHHHHHHHH-GGGHHHHHHHHHH--HHHHHHHHHHHHTTPPPSS-TTTTT--